Protein AF-A0A959S6F7-F1 (afdb_monomer_lite)

Structure (mmCIF, N/CA/C/O backbone):
data_AF-A0A959S6F7-F1
#
_entry.id   AF-A0A959S6F7-F1
#
loop_
_atom_site.group_PDB
_atom_site.id
_atom_site.type_symbol
_atom_site.label_atom_id
_atom_site.label_alt_id
_atom_site.label_comp_id
_atom_site.label_asym_id
_atom_site.label_entity_id
_atom_site.label_seq_id
_atom_site.pdbx_PDB_ins_code
_atom_site.Cartn_x
_atom_site.Cartn_y
_atom_site.Cartn_z
_atom_site.occupancy
_atom_site.B_iso_or_equiv
_atom_site.auth_seq_id
_atom_site.auth_comp_id
_atom_site.auth_asym_id
_atom_site.auth_atom_id
_atom_site.pdbx_PDB_model_num
ATOM 1 N N . MET A 1 1 ? -17.950 0.889 14.655 1.00 69.88 1 MET A N 1
ATOM 2 C CA . MET A 1 1 ? -16.579 1.191 14.194 1.00 69.88 1 MET A CA 1
ATOM 3 C C . MET A 1 1 ? -16.350 0.406 12.910 1.00 69.88 1 MET A C 1
ATOM 5 O O . MET A 1 1 ? -16.704 -0.766 12.891 1.00 69.88 1 MET A O 1
ATOM 9 N N . LYS A 1 2 ? -15.888 1.047 11.830 1.00 90.38 2 LYS A N 1
ATOM 10 C CA . LYS A 1 2 ? -15.623 0.404 10.530 1.00 90.38 2 LYS A CA 1
ATOM 11 C C . LYS A 1 2 ? -14.116 0.443 10.300 1.00 90.38 2 LYS A C 1
ATOM 13 O O . LYS A 1 2 ? -13.533 1.496 10.506 1.00 90.38 2 LYS A O 1
ATOM 18 N N . VAL A 1 3 ? -13.536 -0.687 9.909 1.00 94.62 3 VAL A N 1
ATOM 19 C CA . VAL A 1 3 ? -12.129 -0.796 9.504 1.00 94.62 3 VAL A CA 1
ATOM 20 C C . VAL A 1 3 ? -12.094 -0.990 7.993 1.00 94.62 3 VAL A C 1
ATOM 22 O O . VAL A 1 3 ? -12.912 -1.732 7.441 1.00 94.62 3 VAL A O 1
ATOM 25 N N . THR A 1 4 ? -11.178 -0.305 7.328 1.00 96.06 4 THR A N 1
ATOM 26 C CA . THR A 1 4 ? -10.973 -0.335 5.883 1.00 96.06 4 THR A CA 1
ATOM 27 C C . THR A 1 4 ? -9.649 -1.018 5.556 1.00 96.06 4 THR A C 1
ATOM 29 O O . THR A 1 4 ? -8.605 -0.705 6.121 1.00 96.06 4 THR A O 1
ATOM 32 N N . LEU A 1 5 ? -9.708 -1.993 4.649 1.00 94.38 5 LEU A N 1
ATOM 33 C CA . LEU A 1 5 ? -8.554 -2.748 4.174 1.00 94.38 5 LEU A CA 1
ATOM 34 C C . LEU A 1 5 ? -8.339 -2.439 2.694 1.00 94.38 5 LEU A C 1
ATOM 36 O O . LEU A 1 5 ? -9.237 -2.658 1.880 1.00 94.38 5 LEU A O 1
ATOM 40 N N . CYS A 1 6 ? -7.136 -1.992 2.353 1.00 94.25 6 CYS A N 1
ATOM 41 C CA . CYS A 1 6 ? -6.650 -1.933 0.985 1.00 94.25 6 CYS A CA 1
ATOM 42 C C . CYS A 1 6 ? -5.692 -3.100 0.739 1.00 94.25 6 CYS A C 1
ATOM 44 O O . CYS A 1 6 ? -4.738 -3.299 1.488 1.00 94.25 6 CYS A O 1
ATOM 46 N N . THR A 1 7 ? -5.921 -3.856 -0.333 1.00 94.50 7 THR A N 1
ATOM 47 C CA . THR A 1 7 ? -4.915 -4.769 -0.880 1.00 94.50 7 THR A CA 1
ATOM 48 C C . THR A 1 7 ? -4.500 -4.268 -2.249 1.00 94.50 7 THR A C 1
ATOM 50 O O . THR A 1 7 ? -5.357 -3.984 -3.087 1.00 94.50 7 THR A O 1
ATOM 53 N N . TYR A 1 8 ? -3.196 -4.147 -2.474 1.00 91.69 8 TYR A N 1
ATOM 54 C CA . TYR A 1 8 ? -2.673 -3.611 -3.721 1.00 91.69 8 TYR A CA 1
ATOM 55 C C . TYR A 1 8 ? -1.356 -4.283 -4.102 1.00 91.69 8 TYR A C 1
ATOM 57 O O . TYR A 1 8 ? -0.363 -4.224 -3.379 1.00 91.69 8 TYR A O 1
ATOM 65 N N . ASN A 1 9 ? -1.344 -4.905 -5.277 1.00 91.75 9 ASN A N 1
ATOM 66 C CA . ASN A 1 9 ? -0.120 -5.391 -5.885 1.00 91.75 9 ASN A CA 1
ATOM 67 C C . ASN A 1 9 ? 0.595 -4.211 -6.550 1.00 91.75 9 ASN A C 1
ATOM 69 O O . ASN A 1 9 ? 0.117 -3.680 -7.551 1.00 91.75 9 ASN A O 1
ATOM 73 N N . ILE A 1 10 ? 1.728 -3.809 -5.978 1.00 90.50 10 ILE A N 1
ATOM 74 C CA . ILE A 1 10 ? 2.485 -2.630 -6.414 1.00 90.50 10 ILE A CA 1
ATOM 75 C C . ILE A 1 10 ? 3.460 -2.927 -7.557 1.00 90.50 10 ILE A C 1
ATOM 77 O O . ILE A 1 10 ? 4.242 -2.055 -7.934 1.00 90.50 10 ILE A O 1
ATOM 81 N N . HIS A 1 11 ? 3.442 -4.153 -8.084 1.00 92.62 11 HIS A N 1
ATOM 82 C CA . HIS A 1 11 ? 4.225 -4.591 -9.233 1.00 92.62 11 HIS A CA 1
ATOM 83 C C . HIS A 1 11 ? 5.705 -4.192 -9.157 1.00 92.62 11 HIS A C 1
ATOM 85 O O . HIS A 1 11 ? 6.271 -3.622 -10.088 1.00 92.62 11 HIS A O 1
ATOM 91 N N . SER A 1 12 ? 6.341 -4.431 -8.005 1.00 89.25 12 SER A N 1
ATOM 92 C CA . SER A 1 12 ? 7.748 -4.075 -7.764 1.00 89.25 12 SER A CA 1
ATOM 93 C C . SER A 1 12 ? 8.073 -2.601 -8.023 1.00 89.25 12 SER A C 1
ATOM 95 O O . SER A 1 12 ? 9.170 -2.288 -8.482 1.00 89.25 12 SER A O 1
ATOM 97 N N . TRP A 1 13 ? 7.133 -1.698 -7.716 1.00 88.12 13 TRP A N 1
ATOM 98 C CA . TRP A 1 13 ? 7.243 -0.249 -7.942 1.00 88.12 13 TRP A CA 1
ATOM 99 C C . TRP A 1 13 ? 7.239 0.159 -9.413 1.00 88.12 13 TRP A C 1
ATOM 101 O O . TRP A 1 13 ? 7.613 1.282 -9.747 1.00 88.12 13 TRP A O 1
ATOM 111 N N . VAL A 1 14 ? 6.846 -0.743 -10.309 1.00 89.44 14 VAL A N 1
ATOM 112 C CA . VAL A 1 14 ? 6.852 -0.495 -11.745 1.00 89.44 14 VAL A CA 1
ATOM 113 C C . VAL A 1 14 ? 5.447 -0.131 -12.202 1.00 89.44 14 VAL A C 1
ATOM 115 O O . VAL A 1 14 ? 4.554 -0.970 -12.304 1.00 89.44 14 VAL A O 1
ATOM 118 N N . GLY A 1 15 ? 5.252 1.154 -12.495 1.00 83.62 15 GLY A N 1
ATOM 119 C CA . GLY A 1 15 ? 3.995 1.660 -13.042 1.00 83.62 15 GLY A CA 1
ATOM 120 C C . GLY A 1 15 ? 3.797 1.303 -14.520 1.00 83.62 15 GLY A C 1
ATOM 121 O O . GLY A 1 15 ? 4.647 0.694 -15.168 1.0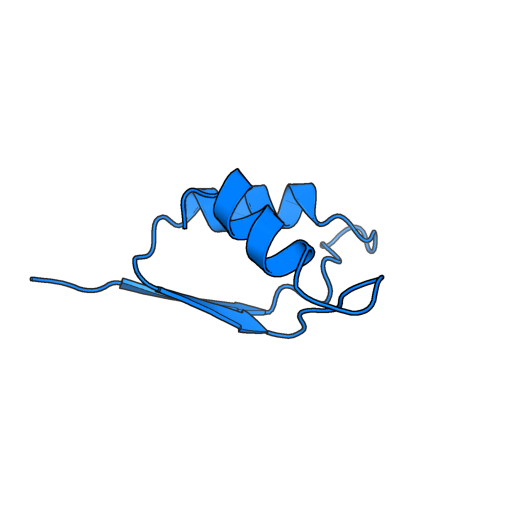0 83.62 15 GLY A O 1
ATOM 122 N N .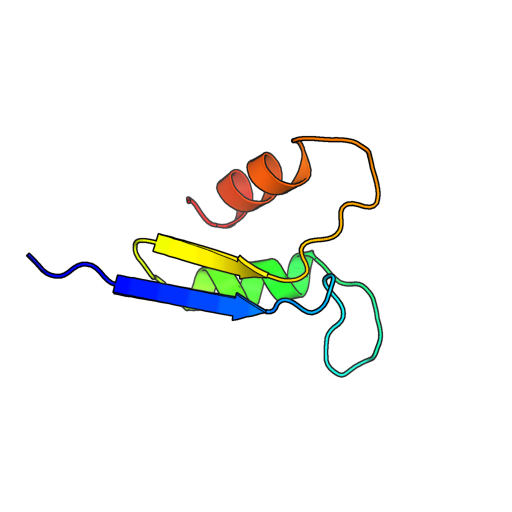 ARG A 1 16 ? 2.694 1.782 -15.114 1.00 84.50 16 ARG A N 1
ATOM 123 C CA . ARG A 1 16 ? 2.358 1.551 -16.540 1.00 84.50 16 ARG A CA 1
ATOM 124 C C . ARG A 1 16 ? 3.449 1.983 -17.529 1.00 84.50 16 ARG A C 1
ATOM 126 O O . ARG A 1 16 ? 3.480 1.483 -18.646 1.00 84.50 16 ARG A O 1
ATOM 133 N N . GLY A 1 17 ? 4.324 2.906 -17.131 1.00 84.69 17 GLY A N 1
ATOM 134 C CA . GLY A 1 17 ? 5.465 3.350 -17.935 1.00 84.69 17 GLY A CA 1
ATOM 135 C C . GLY A 1 17 ? 6.660 2.390 -17.940 1.00 84.69 17 GLY A C 1
ATOM 136 O O . GLY A 1 17 ? 7.668 2.714 -18.557 1.00 84.69 17 GLY A O 1
ATOM 137 N N . GLY A 1 18 ? 6.597 1.255 -17.231 1.00 87.12 18 GLY A N 1
ATOM 138 C CA . GLY A 1 18 ? 7.686 0.272 -17.167 1.00 87.12 18 GLY A CA 1
ATOM 139 C C . GLY A 1 18 ? 8.912 0.732 -16.368 1.00 87.12 18 GLY A C 1
ATOM 140 O O . GLY A 1 18 ? 9.929 0.044 -16.349 1.00 87.12 18 GLY A O 1
ATOM 141 N N . LYS A 1 19 ? 8.830 1.890 -15.702 1.00 88.50 19 LYS A N 1
ATOM 142 C CA . LYS A 1 19 ? 9.903 2.457 -14.884 1.00 88.50 19 LYS A CA 1
ATOM 143 C C . LYS A 1 19 ? 9.663 2.158 -13.404 1.00 88.50 19 LYS A C 1
ATOM 145 O O . LYS A 1 19 ? 8.546 2.337 -12.924 1.00 88.50 19 LYS A O 1
ATOM 150 N N . TYR A 1 20 ? 10.728 1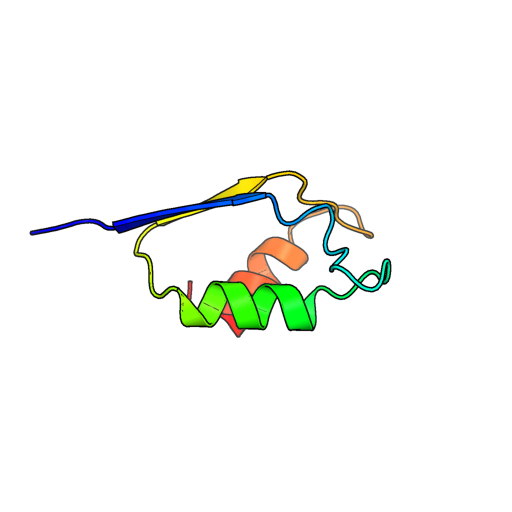.763 -12.706 1.00 88.00 20 TYR A N 1
ATOM 151 C CA . TYR A 1 20 ? 10.775 1.666 -11.246 1.00 88.00 20 TYR A CA 1
ATOM 152 C C . TYR A 1 20 ? 10.656 3.066 -10.623 1.00 88.00 20 TYR A C 1
ATOM 154 O O . TYR A 1 20 ? 11.552 3.897 -10.799 1.00 88.00 20 TYR A O 1
ATOM 162 N N . ASP A 1 21 ? 9.544 3.326 -9.935 1.00 88.56 21 ASP A N 1
ATOM 163 C CA . ASP A 1 21 ? 9.211 4.609 -9.311 1.00 88.56 21 ASP A CA 1
ATOM 164 C C . ASP A 1 21 ? 8.443 4.404 -7.982 1.00 88.56 21 ASP A C 1
ATOM 166 O O . ASP A 1 21 ? 7.204 4.349 -7.943 1.00 88.56 21 ASP A O 1
ATOM 170 N N . PRO A 1 22 ? 9.179 4.238 -6.867 1.00 86.12 22 PRO A N 1
ATOM 171 C CA . PRO A 1 22 ? 8.578 4.064 -5.551 1.00 86.12 22 PRO A CA 1
ATOM 172 C C . PRO A 1 22 ? 7.812 5.289 -5.059 1.00 86.12 22 PRO A C 1
ATOM 174 O O . PRO A 1 22 ? 6.792 5.126 -4.394 1.00 86.12 22 PRO A O 1
ATOM 177 N N . ASP A 1 23 ? 8.265 6.496 -5.408 1.00 86.94 23 ASP A N 1
ATOM 178 C CA . ASP A 1 23 ? 7.655 7.754 -4.969 1.00 86.94 23 ASP A CA 1
ATOM 179 C C . ASP A 1 23 ? 6.234 7.887 -5.523 1.00 86.94 23 ASP A C 1
ATOM 181 O O . ASP A 1 23 ? 5.291 8.148 -4.774 1.00 86.94 23 ASP A O 1
ATOM 185 N N . LEU A 1 24 ? 6.057 7.605 -6.819 1.00 86.00 24 LEU A N 1
ATOM 186 C CA . LEU A 1 24 ? 4.739 7.610 -7.451 1.00 86.00 24 LEU A CA 1
ATOM 187 C C . LEU A 1 24 ? 3.793 6.591 -6.805 1.00 86.00 24 LEU A C 1
ATOM 189 O O . LEU A 1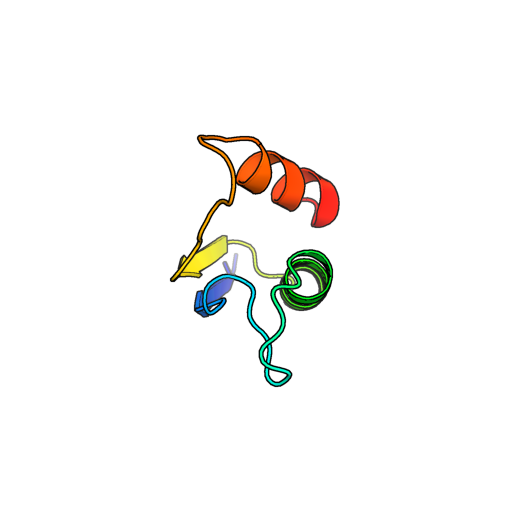 24 ? 2.619 6.869 -6.567 1.00 86.00 24 LEU A O 1
ATOM 193 N N . THR A 1 25 ? 4.297 5.395 -6.515 1.00 86.81 25 THR A N 1
ATOM 194 C CA . THR A 1 25 ? 3.484 4.340 -5.904 1.00 86.81 25 THR A CA 1
ATOM 195 C C . THR A 1 25 ? 3.079 4.705 -4.476 1.00 86.81 25 THR A C 1
ATOM 197 O O . THR A 1 25 ? 1.936 4.474 -4.085 1.00 86.81 25 THR A O 1
ATOM 200 N N . VAL A 1 26 ? 3.988 5.307 -3.705 1.00 87.06 26 VAL A N 1
ATOM 201 C CA . VAL A 1 26 ? 3.704 5.828 -2.363 1.00 87.06 26 VAL A CA 1
ATOM 202 C C . VAL A 1 26 ? 2.647 6.921 -2.405 1.00 87.06 26 VAL A C 1
ATOM 204 O O . VAL A 1 26 ? 1.733 6.899 -1.580 1.00 87.06 26 VAL A O 1
ATOM 207 N N . GLN A 1 27 ? 2.718 7.823 -3.385 1.00 88.25 27 GLN A N 1
ATOM 208 C CA . GLN A 1 27 ? 1.689 8.837 -3.578 1.00 88.25 27 GLN A CA 1
ATOM 209 C C . GLN A 1 27 ? 0.313 8.186 -3.789 1.00 88.25 27 GLN A C 1
ATOM 211 O O . GLN A 1 27 ? -0.621 8.496 -3.053 1.00 88.25 27 GLN A O 1
ATOM 216 N N . VAL A 1 28 ? 0.203 7.218 -4.707 1.00 87.81 28 VAL A N 1
ATOM 217 C CA . VAL A 1 28 ? -1.057 6.490 -4.958 1.00 87.81 28 VAL A CA 1
ATOM 218 C C . VAL A 1 28 ? -1.579 5.812 -3.691 1.00 87.81 28 VAL A C 1
ATOM 220 O O . VAL A 1 28 ? -2.765 5.901 -3.392 1.00 87.81 28 VAL A O 1
ATOM 223 N N . VAL A 1 29 ? -0.710 5.149 -2.923 1.00 88.06 29 VAL A N 1
ATOM 224 C CA . VAL A 1 29 ? -1.099 4.486 -1.667 1.00 88.06 29 VAL A CA 1
ATOM 225 C C . VAL A 1 29 ? -1.616 5.498 -0.639 1.00 88.06 29 VAL A C 1
ATOM 227 O O . VAL A 1 29 ? -2.607 5.218 0.032 1.00 88.06 29 VAL A O 1
ATOM 230 N N . SER A 1 30 ? -1.002 6.681 -0.542 1.00 86.38 30 SER A N 1
ATOM 231 C CA . SER A 1 30 ? -1.403 7.721 0.416 1.00 86.38 30 SER A CA 1
ATOM 232 C C . SER A 1 30 ? -2.803 8.295 0.156 1.00 86.38 30 SER A C 1
ATOM 234 O O . SER A 1 30 ? -3.494 8.662 1.104 1.00 86.38 30 SER A O 1
ATOM 236 N N . GLU A 1 31 ? -3.253 8.311 -1.101 1.00 90.69 31 GLU A N 1
ATOM 237 C CA . GLU A 1 31 ? -4.564 8.840 -1.508 1.00 90.69 31 GLU A CA 1
ATOM 238 C C . GLU A 1 31 ? -5.732 7.881 -1.186 1.00 90.69 31 GLU A C 1
ATOM 240 O O . GLU A 1 31 ? -6.896 8.280 -1.221 1.00 90.69 31 GLU A O 1
ATOM 245 N N . ILE A 1 32 ? -5.453 6.611 -0.863 1.00 91.81 32 ILE A N 1
ATOM 246 C CA . ILE A 1 32 ? -6.485 5.585 -0.618 1.00 91.81 32 ILE A CA 1
ATOM 247 C C . ILE A 1 32 ? -7.112 5.717 0.781 1.00 91.81 32 ILE A C 1
ATOM 249 O O . ILE A 1 32 ? -8.269 5.338 0.969 1.00 91.81 32 ILE A O 1
ATOM 253 N N . HIS A 1 33 ? -6.373 6.257 1.755 1.00 90.44 33 HIS A N 1
ATOM 254 C CA . HIS A 1 33 ? -6.822 6.480 3.138 1.00 90.44 33 HIS A CA 1
ATOM 255 C C . HIS A 1 33 ? -7.462 5.252 3.827 1.00 90.44 33 HIS A C 1
ATOM 257 O O . HIS A 1 33 ? -8.454 5.381 4.544 1.00 90.44 33 HIS A O 1
ATOM 263 N N . ALA A 1 34 ? -6.904 4.055 3.616 1.00 92.50 34 ALA A N 1
ATOM 264 C CA . ALA A 1 34 ? -7.290 2.850 4.349 1.00 92.50 34 ALA A CA 1
ATOM 265 C C . ALA A 1 34 ? -6.648 2.776 5.747 1.00 92.50 34 ALA A C 1
ATOM 267 O O . ALA A 1 34 ? -5.582 3.337 5.984 1.00 92.50 34 ALA A O 1
ATOM 268 N N . ASP A 1 35 ? -7.273 2.028 6.658 1.00 91.56 35 ASP A N 1
ATOM 269 C CA . ASP A 1 35 ? -6.722 1.752 7.992 1.00 91.56 35 ASP A CA 1
ATOM 270 C C . ASP A 1 35 ? -5.616 0.684 7.944 1.00 91.56 35 ASP A C 1
ATOM 272 O O . ASP A 1 35 ? -4.690 0.690 8.751 1.00 91.56 35 ASP A O 1
ATOM 276 N N . ILE A 1 36 ? -5.725 -0.270 7.011 1.00 91.88 36 ILE A N 1
ATOM 277 C CA . ILE A 1 36 ? -4.776 -1.374 6.832 1.00 91.88 36 ILE A CA 1
ATOM 278 C C . ILE A 1 36 ? -4.423 -1.500 5.351 1.00 91.88 36 ILE A C 1
ATOM 280 O O . ILE A 1 36 ? -5.313 -1.544 4.499 1.00 91.88 36 ILE A O 1
ATOM 284 N N . TYR A 1 37 ? -3.131 -1.644 5.055 1.00 90.88 37 TYR A N 1
ATOM 285 C CA . TYR A 1 37 ? -2.618 -1.888 3.707 1.00 90.88 37 TYR A CA 1
ATOM 286 C C . TYR A 1 37 ? -1.896 -3.233 3.628 1.00 90.88 37 TYR A C 1
ATOM 288 O O . TYR A 1 37 ? -0.961 -3.497 4.381 1.00 90.88 37 TYR A O 1
ATOM 296 N N . ALA A 1 38 ? -2.301 -4.067 2.674 1.00 92.12 38 ALA A N 1
ATOM 297 C CA . ALA A 1 38 ? -1.635 -5.311 2.312 1.00 92.12 38 ALA A CA 1
ATOM 298 C C . ALA A 1 38 ? -1.025 -5.160 0.911 1.00 92.12 38 ALA A C 1
ATOM 300 O O . ALA A 1 38 ? -1.731 -5.279 -0.091 1.00 92.12 38 ALA A O 1
ATOM 301 N N . LEU A 1 39 ? 0.277 -4.864 0.841 1.00 90.62 39 LEU A N 1
ATOM 302 C CA . LEU A 1 39 ? 0.985 -4.656 -0.427 1.00 90.62 39 LEU A CA 1
ATOM 303 C C . LEU A 1 39 ? 1.677 -5.943 -0.904 1.00 90.62 39 LEU A C 1
ATOM 305 O O . LEU A 1 39 ? 2.348 -6.609 -0.115 1.00 90.62 39 LEU A O 1
ATOM 309 N N . GLN A 1 40 ? 1.534 -6.288 -2.189 1.00 91.50 40 GLN A N 1
ATOM 310 C CA . GLN A 1 40 ? 2.186 -7.453 -2.817 1.00 91.50 40 GLN A CA 1
ATOM 311 C C . GLN A 1 40 ? 3.231 -7.049 -3.860 1.00 91.50 40 GLN A C 1
ATOM 313 O O . GLN A 1 40 ? 3.209 -5.930 -4.362 1.00 91.50 40 GLN A O 1
ATOM 318 N N . GLU A 1 41 ? 4.131 -7.984 -4.189 1.00 90.50 41 GLU A N 1
ATOM 319 C CA . GLU A 1 41 ? 5.287 -7.759 -5.078 1.00 90.50 41 GLU A CA 1
ATOM 320 C C . GLU A 1 41 ? 6.177 -6.606 -4.606 1.00 90.50 41 GLU A C 1
ATOM 322 O O . GLU A 1 41 ? 6.733 -5.842 -5.388 1.00 90.50 41 GLU A O 1
ATOM 327 N N . PHE A 1 42 ? 6.317 -6.478 -3.291 1.00 84.75 42 PHE A N 1
ATOM 328 C CA . PHE A 1 42 ? 7.208 -5.505 -2.694 1.00 84.75 42 PHE A CA 1
ATOM 329 C C . PHE A 1 42 ? 8.660 -5.948 -2.873 1.00 84.75 42 PHE A C 1
ATOM 331 O O . PHE A 1 42 ? 9.114 -6.885 -2.217 1.00 84.75 42 PHE A O 1
ATOM 338 N N . GLN A 1 43 ? 9.397 -5.277 -3.755 1.00 79.06 43 GLN A N 1
ATOM 339 C CA . GLN A 1 43 ? 10.828 -5.513 -3.936 1.00 79.06 43 GLN A CA 1
ATOM 340 C C . GLN A 1 43 ? 11.637 -4.386 -3.311 1.00 79.06 43 GLN A C 1
ATOM 342 O O . GLN A 1 43 ? 11.276 -3.220 -3.437 1.00 79.06 43 GLN A O 1
ATOM 347 N N . THR A 1 44 ? 12.742 -4.719 -2.647 1.00 68.56 44 THR A N 1
ATOM 348 C CA . THR A 1 44 ? 13.692 -3.732 -2.133 1.00 68.56 44 THR A CA 1
ATOM 349 C C . THR A 1 44 ? 15.004 -3.833 -2.900 1.00 68.56 44 THR A C 1
ATOM 351 O O . THR A 1 44 ? 15.616 -4.893 -2.965 1.00 68.56 44 THR A O 1
ATOM 354 N N . CYS A 1 45 ? 15.477 -2.718 -3.462 1.00 60.06 45 CYS A N 1
ATOM 355 C CA . CYS A 1 45 ? 16.795 -2.667 -4.110 1.00 60.06 45 CYS A CA 1
ATOM 356 C C . CYS A 1 45 ? 17.966 -2.696 -3.104 1.00 60.06 45 CYS A C 1
ATOM 358 O O . CYS A 1 45 ? 19.125 -2.718 -3.508 1.00 60.06 45 CYS A O 1
ATOM 360 N N . SER A 1 46 ? 17.686 -2.700 -1.796 1.00 57.06 46 SER A N 1
ATOM 361 C CA . SER A 1 46 ? 18.669 -2.924 -0.734 1.00 57.06 46 SER A CA 1
ATOM 362 C C . SER A 1 46 ? 18.134 -3.937 0.277 1.00 57.06 46 SER A C 1
ATOM 364 O O . SER A 1 46 ? 16.921 -3.946 0.514 1.00 57.06 46 SER A O 1
ATOM 366 N N . PRO A 1 47 ? 19.000 -4.737 0.919 1.00 53.47 47 PRO A N 1
ATOM 367 C CA . PRO A 1 47 ? 18.582 -5.575 2.031 1.00 53.47 47 PRO A CA 1
ATOM 368 C C . PRO A 1 47 ? 18.050 -4.678 3.164 1.00 53.47 47 PRO A C 1
ATOM 370 O O . PRO A 1 47 ? 18.761 -3.830 3.701 1.00 53.47 47 PRO A O 1
ATOM 373 N N . ASP A 1 48 ? 16.768 -4.872 3.466 1.00 56.19 48 ASP A N 1
ATOM 374 C CA . ASP A 1 48 ? 16.129 -4.712 4.776 1.00 56.19 48 ASP A CA 1
ATOM 375 C C . ASP A 1 48 ? 15.602 -3.331 5.228 1.00 56.19 48 ASP A C 1
ATOM 377 O O . ASP A 1 48 ? 16.238 -2.288 5.075 1.00 56.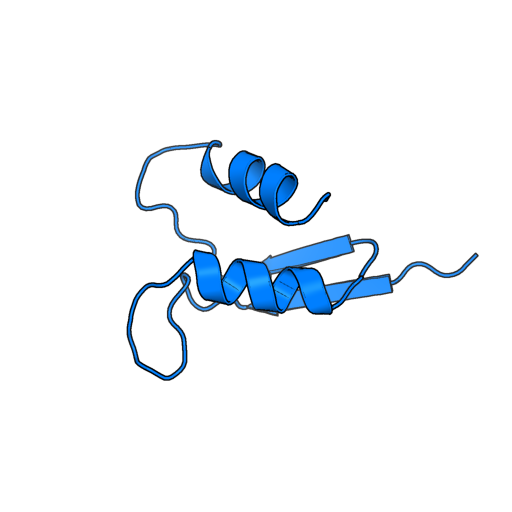19 48 ASP A O 1
ATOM 381 N N . LEU A 1 49 ? 14.401 -3.394 5.841 1.00 55.50 49 LEU A N 1
ATOM 382 C CA . LEU A 1 49 ? 13.618 -2.468 6.699 1.00 55.50 49 LEU A CA 1
ATOM 383 C C . LEU A 1 49 ? 13.455 -0.983 6.329 1.00 55.50 49 LEU A C 1
ATOM 385 O O . LEU A 1 49 ? 12.443 -0.372 6.691 1.00 55.50 49 LEU A O 1
ATOM 389 N N . LYS A 1 50 ? 14.409 -0.376 5.629 1.00 64.88 50 LYS A N 1
ATOM 390 C CA . LYS A 1 50 ? 14.417 1.059 5.337 1.00 64.88 50 LYS A CA 1
ATOM 391 C C . LYS A 1 50 ? 13.240 1.472 4.474 1.00 64.88 50 LYS A C 1
ATOM 393 O O . LYS A 1 50 ? 12.692 2.535 4.724 1.00 64.88 50 LYS A O 1
ATOM 398 N N . MET A 1 51 ? 12.821 0.642 3.517 1.00 69.12 51 MET A N 1
ATOM 399 C CA . MET A 1 51 ? 11.723 1.012 2.623 1.00 69.12 51 MET A CA 1
ATOM 400 C C . MET A 1 51 ? 10.354 0.937 3.305 1.00 69.12 51 MET A C 1
ATOM 402 O O . MET A 1 51 ? 9.578 1.870 3.165 1.00 69.12 51 MET A O 1
ATOM 406 N N . VAL A 1 52 ? 10.082 -0.089 4.121 1.00 71.81 52 VAL A N 1
ATOM 407 C CA . VAL A 1 52 ? 8.849 -0.143 4.937 1.00 71.81 52 VAL A CA 1
ATOM 408 C C . VAL A 1 52 ? 8.785 1.054 5.890 1.00 71.81 52 VAL A C 1
ATOM 410 O O . VAL A 1 52 ? 7.770 1.739 5.968 1.00 71.81 52 VAL A O 1
ATOM 413 N N . THR A 1 53 ? 9.909 1.368 6.542 1.00 76.31 53 THR A N 1
ATOM 414 C CA . THR A 1 53 ? 10.011 2.538 7.430 1.00 76.31 53 THR A CA 1
ATOM 415 C C . THR A 1 53 ? 9.854 3.854 6.660 1.00 76.31 53 THR A C 1
ATOM 417 O O . THR A 1 53 ? 9.261 4.807 7.158 1.00 76.31 53 THR A O 1
ATOM 420 N N . TRP A 1 54 ? 10.404 3.935 5.448 1.00 78.12 54 TRP A N 1
ATOM 421 C CA . TRP A 1 54 ? 10.308 5.106 4.582 1.00 78.12 54 TRP A CA 1
ATOM 422 C C . TRP A 1 54 ? 8.869 5.344 4.122 1.00 78.12 54 TRP A C 1
ATOM 424 O O . TRP A 1 54 ? 8.404 6.474 4.224 1.00 78.12 54 TRP A O 1
ATOM 434 N N . ILE A 1 55 ? 8.136 4.297 3.734 1.00 77.25 55 ILE A N 1
ATOM 435 C CA . ILE A 1 55 ? 6.719 4.402 3.359 1.00 77.25 55 ILE A CA 1
ATOM 436 C C . ILE A 1 55 ? 5.890 4.883 4.538 1.00 77.25 55 ILE A C 1
ATOM 438 O O . ILE A 1 55 ? 5.139 5.834 4.360 1.00 77.25 55 ILE A O 1
ATOM 442 N N . GLY A 1 56 ? 6.060 4.304 5.733 1.00 80.06 56 GLY A N 1
ATOM 443 C CA . GLY A 1 56 ? 5.365 4.788 6.933 1.00 80.06 56 GLY A CA 1
ATOM 444 C C . GLY A 1 56 ? 5.604 6.285 7.160 1.00 80.06 56 GLY A C 1
ATOM 445 O O . GLY A 1 56 ? 4.666 7.064 7.296 1.00 80.06 56 GLY A O 1
ATOM 446 N N . LYS A 1 57 ? 6.860 6.742 7.024 1.00 81.38 57 LYS A N 1
ATOM 447 C CA . LYS A 1 57 ? 7.194 8.177 7.098 1.00 81.38 57 LYS A CA 1
ATOM 448 C C . LYS A 1 57 ? 6.532 9.038 6.016 1.00 81.38 57 LYS A C 1
ATOM 450 O O . LYS A 1 57 ? 6.176 10.170 6.321 1.00 81.38 57 LYS A O 1
ATOM 455 N N . GLN A 1 58 ? 6.425 8.560 4.775 1.00 78.00 58 GLN A N 1
ATOM 456 C CA . GLN A 1 58 ? 5.833 9.340 3.676 1.00 78.00 58 GLN A CA 1
ATOM 457 C C . GLN A 1 58 ? 4.301 9.365 3.718 1.00 78.00 58 GLN A C 1
ATOM 459 O O . GLN A 1 58 ? 3.689 10.349 3.320 1.00 78.00 58 GLN A O 1
ATOM 464 N N . THR A 1 59 ? 3.685 8.276 4.172 1.00 74.62 59 THR A N 1
ATOM 465 C CA . THR A 1 59 ? 2.229 8.069 4.119 1.00 74.62 59 THR A CA 1
ATOM 466 C C . THR A 1 59 ? 1.523 8.396 5.434 1.00 74.62 59 THR A C 1
ATOM 468 O O . THR A 1 59 ? 0.309 8.576 5.438 1.00 74.62 59 THR A O 1
ATOM 471 N N . GLY A 1 60 ? 2.262 8.485 6.545 1.00 71.38 60 GLY A N 1
ATOM 472 C CA . GLY A 1 60 ? 1.688 8.613 7.886 1.00 71.38 60 GLY A CA 1
ATOM 473 C C . GLY A 1 60 ? 1.098 7.308 8.429 1.00 71.38 60 GLY A C 1
ATOM 474 O O . GLY A 1 60 ? 0.366 7.359 9.417 1.00 71.38 60 GLY A O 1
ATOM 475 N N . LEU A 1 61 ? 1.400 6.178 7.774 1.00 66.69 61 LEU A N 1
ATOM 476 C CA . LEU A 1 61 ? 1.086 4.821 8.231 1.00 66.69 61 LEU A CA 1
ATOM 477 C C . LEU A 1 61 ? 2.015 4.362 9.359 1.00 66.69 61 LEU A C 1
ATOM 479 O O . LEU A 1 61 ? 3.217 4.727 9.336 1.00 66.69 61 LEU A O 1
#

Sequence (61 aa):
MKVTLCTYNIHSWVGRGGKYDPDLTVQVVSEIHADIYALQEFQTCSPDL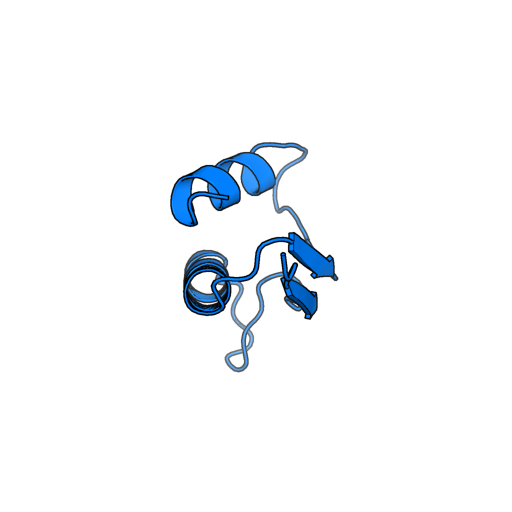KMVTWIGKQTGL

Foldseek 3Di:
DDAFEAEEACQCCQDPVRDRDPPVSLVVVLVVPGPYYHYHPHDDPDPDDPSVVVSCVSNVD

Secondary structure (DSSP, 8-state):
----EEEEE-GGGB-TTS-B-HHHHHHHHHTT--SEEEEES---SSSSSHHHHHHHHHH--

Radius of gyration: 11.84 Å; chains: 1; bounding box: 35×17×32 Å

pLDDT: mean 83.03, std 11.0, range [53.47, 96.06]